Protein AF-A0A9E5JHJ0-F1 (afdb_m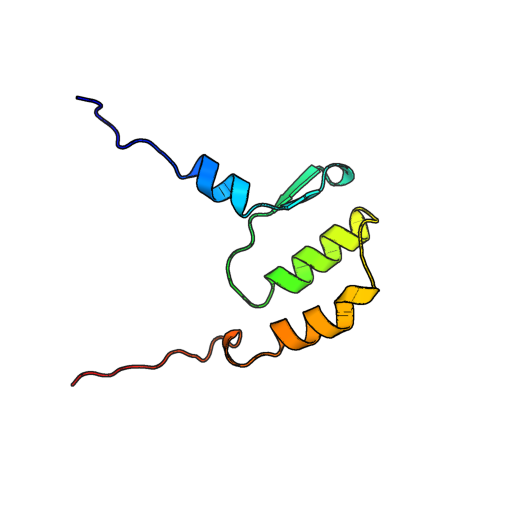onomer_lite)

Secondary structure (DSSP, 8-state):
--SS----HHHHHHTT-EEETTTTEEE---SSTHHHHHHHHHHHHTT---GGGHHHHHHHHHSGGGSTT--------

Sequence (77 aa):
MSPFPPDNSLATLTRKTLVAPNMKVLYTPTTKVASTTIKWMMAEAEGTIDQTVIPRLMAAITHRSQTIHNRHRRVHA

Radius of gyration: 17.43 Å; chains: 1; bounding box: 45×21×49 Å

Structure (mmCIF, N/CA/C/O backbone):
data_AF-A0A9E5JHJ0-F1
#
_entry.id   AF-A0A9E5JHJ0-F1
#
loop_
_atom_site.group_PDB
_atom_site.id
_atom_site.type_symbol
_atom_site.label_atom_id
_atom_site.label_alt_id
_atom_site.label_comp_id
_atom_site.label_asym_id
_atom_site.label_entity_id
_atom_site.label_seq_id
_atom_site.pdbx_PDB_ins_code
_atom_site.Cartn_x
_atom_site.Cartn_y
_atom_site.Cartn_z
_atom_site.occupancy
_atom_site.B_iso_or_equiv
_atom_site.auth_seq_id
_atom_site.auth_comp_id
_atom_site.auth_asym_id
_atom_site.auth_atom_id
_atom_site.pdbx_PDB_model_num
ATOM 1 N N . MET A 1 1 ? -30.874 -7.360 -25.767 1.00 50.22 1 MET A N 1
ATOM 2 C CA . MET A 1 1 ? -29.439 -7.258 -26.112 1.00 50.22 1 MET A CA 1
ATOM 3 C C . MET A 1 1 ? -28.932 -5.971 -25.473 1.00 50.22 1 MET A C 1
ATOM 5 O O . MET A 1 1 ? -29.436 -4.917 -25.832 1.00 50.22 1 MET A O 1
ATOM 9 N N . SER A 1 2 ? -28.100 -6.053 -24.428 1.00 61.62 2 SER A N 1
ATOM 10 C CA . SER A 1 2 ? -27.614 -4.856 -23.716 1.00 61.62 2 SER A CA 1
ATOM 11 C C . SER A 1 2 ? -26.671 -4.067 -24.635 1.00 61.62 2 SER A C 1
ATOM 13 O O . SER A 1 2 ? -25.749 -4.683 -25.170 1.00 61.62 2 SER A O 1
ATOM 15 N N . PRO A 1 3 ? -26.873 -2.751 -24.834 1.00 70.56 3 PRO A N 1
ATOM 16 C CA . PRO A 1 3 ? -26.059 -1.935 -25.741 1.00 70.56 3 PRO A CA 1
ATOM 17 C C . PRO A 1 3 ? -24.632 -1.692 -25.234 1.00 70.56 3 PRO A C 1
ATOM 19 O O . PRO A 1 3 ? -23.796 -1.199 -25.985 1.00 70.56 3 PRO A O 1
ATOM 22 N N . PHE A 1 4 ? -24.336 -2.064 -23.987 1.00 55.12 4 PHE A N 1
ATOM 23 C CA . PHE A 1 4 ? -23.010 -1.933 -23.399 1.00 55.12 4 PHE A CA 1
ATOM 24 C C . PHE A 1 4 ? -22.540 -3.274 -22.828 1.00 55.12 4 PHE A C 1
ATOM 26 O O . PHE A 1 4 ? -23.340 -3.975 -22.187 1.00 55.12 4 PHE A O 1
ATOM 33 N N . PRO A 1 5 ? -21.264 -3.649 -23.047 1.00 63.88 5 PRO A N 1
ATOM 34 C CA . PRO A 1 5 ? -20.667 -4.768 -22.336 1.00 63.88 5 PRO A CA 1
ATOM 35 C C . PRO A 1 5 ? -20.732 -4.491 -20.825 1.00 63.88 5 PRO A C 1
ATOM 37 O O . PRO A 1 5 ? -20.628 -3.330 -20.423 1.00 63.88 5 PRO A O 1
ATOM 40 N N . PRO A 1 6 ? -20.924 -5.517 -19.977 1.00 68.62 6 PRO A N 1
ATOM 41 C CA . PRO A 1 6 ? -20.955 -5.326 -18.532 1.00 68.62 6 PRO A CA 1
ATOM 42 C C . PRO A 1 6 ? -19.646 -4.672 -18.075 1.00 68.62 6 PRO A C 1
ATOM 44 O O . PRO A 1 6 ? -18.564 -5.246 -18.233 1.00 68.62 6 PRO A O 1
ATOM 47 N N . ASP A 1 7 ? -19.746 -3.450 -17.552 1.00 69.44 7 ASP A N 1
ATOM 48 C CA . ASP A 1 7 ? -18.591 -2.684 -17.103 1.00 69.44 7 ASP A CA 1
ATOM 49 C C . ASP A 1 7 ? -18.059 -3.260 -15.783 1.00 69.44 7 ASP A C 1
ATOM 51 O O . ASP A 1 7 ? -18.505 -2.936 -14.684 1.00 69.44 7 ASP A O 1
ATOM 55 N N . ASN A 1 8 ? -17.080 -4.155 -15.907 1.00 70.06 8 ASN A N 1
ATOM 56 C CA . ASN A 1 8 ? -16.373 -4.759 -14.780 1.00 70.06 8 ASN A CA 1
ATOM 57 C C . ASN A 1 8 ? -15.169 -3.916 -14.314 1.00 70.06 8 ASN A C 1
ATOM 59 O O . ASN A 1 8 ? -14.368 -4.389 -13.493 1.00 70.06 8 ASN A O 1
ATOM 63 N N . SER A 1 9 ? -14.989 -2.698 -14.844 1.00 69.75 9 SER A N 1
ATOM 64 C CA . SER A 1 9 ? -13.845 -1.841 -14.514 1.00 69.75 9 SER A CA 1
ATOM 65 C C . SER A 1 9 ? -13.846 -1.460 -13.037 1.00 69.75 9 SER A C 1
ATOM 67 O O . SER A 1 9 ? -12.814 -1.596 -12.380 1.00 69.75 9 SER A O 1
ATOM 69 N N . LEU A 1 10 ? -15.012 -1.118 -12.480 1.00 66.88 10 LEU A N 1
ATOM 70 C CA . LEU A 1 10 ? -15.156 -0.713 -11.084 1.00 66.88 10 LEU A CA 1
ATOM 71 C C . LEU A 1 10 ? -14.753 -1.842 -10.125 1.00 66.88 10 LEU A C 1
ATOM 73 O O . LEU A 1 10 ? -13.882 -1.656 -9.282 1.00 66.88 10 LEU A O 1
ATOM 77 N N . ALA A 1 11 ? -15.291 -3.050 -10.326 1.00 70.81 11 ALA A N 1
ATOM 78 C CA . ALA A 1 11 ? -14.944 -4.226 -9.524 1.00 70.81 11 ALA A CA 1
ATOM 79 C C . ALA A 1 11 ? -13.454 -4.602 -9.642 1.00 70.81 11 ALA A C 1
ATOM 81 O O . ALA A 1 11 ? -12.851 -5.136 -8.708 1.00 70.81 11 ALA A O 1
ATOM 82 N N . THR A 1 12 ? -12.845 -4.328 -10.797 1.00 69.69 12 THR A N 1
ATOM 83 C CA . THR A 1 12 ? -11.417 -4.566 -11.038 1.00 69.69 12 THR A CA 1
ATOM 84 C C . THR A 1 12 ? -10.535 -3.524 -10.354 1.00 69.69 12 THR A C 1
ATOM 86 O O . THR A 1 12 ? -9.474 -3.886 -9.840 1.00 69.69 12 THR A O 1
ATOM 89 N N . LEU A 1 13 ? -10.971 -2.264 -10.314 1.00 66.88 13 LEU A N 1
ATOM 90 C CA . LEU A 1 13 ? -10.316 -1.188 -9.575 1.00 66.88 13 LEU A CA 1
ATOM 91 C C . LEU A 1 13 ? -10.389 -1.467 -8.072 1.00 66.88 13 LEU A C 1
ATOM 93 O O . LEU A 1 13 ? -9.344 -1.541 -7.436 1.00 66.88 13 LEU A O 1
ATOM 97 N N . THR A 1 14 ? -11.573 -1.769 -7.527 1.00 69.94 14 THR A N 1
ATOM 98 C CA . THR A 1 14 ? -11.765 -2.036 -6.089 1.00 69.94 14 THR A CA 1
ATOM 99 C C . THR A 1 14 ? -10.815 -3.106 -5.549 1.00 69.94 14 THR A C 1
ATOM 101 O O . THR A 1 14 ? -10.255 -2.930 -4.474 1.00 69.94 14 THR A O 1
ATOM 104 N N . ARG A 1 15 ? -10.559 -4.187 -6.302 1.00 71.25 15 ARG A N 1
ATOM 105 C CA . ARG A 1 15 ? -9.637 -5.264 -5.879 1.00 71.25 15 ARG A CA 1
ATOM 106 C C . ARG A 1 15 ? -8.161 -4.867 -5.844 1.00 71.25 15 ARG A C 1
ATOM 108 O O . ARG A 1 15 ? -7.353 -5.595 -5.275 1.00 71.25 15 ARG A O 1
ATOM 115 N N . LYS A 1 16 ? -7.789 -3.780 -6.512 1.00 72.44 16 LYS A N 1
ATOM 116 C CA . LYS A 1 16 ? -6.400 -3.311 -6.602 1.00 72.44 16 LYS A CA 1
ATOM 117 C C . LYS A 1 16 ? -6.160 -2.087 -5.735 1.00 72.44 16 LYS A C 1
ATOM 119 O O . LYS A 1 16 ? -5.010 -1.775 -5.461 1.00 72.44 16 LYS A O 1
ATOM 124 N N . THR A 1 17 ? -7.218 -1.417 -5.311 1.00 80.69 17 THR A N 1
ATOM 125 C CA . THR A 1 17 ? -7.166 -0.145 -4.612 1.00 80.69 17 THR A CA 1
ATOM 126 C C . THR A 1 17 ? -6.913 -0.305 -3.121 1.00 80.69 17 THR A C 1
ATOM 128 O O . THR A 1 17 ? -7.462 -1.182 -2.463 1.00 80.69 17 THR A O 1
ATOM 131 N N . LEU A 1 18 ? -6.091 0.590 -2.589 1.00 83.00 18 LEU A N 1
ATOM 132 C CA . LEU A 1 18 ? -5.880 0.782 -1.165 1.00 83.00 18 LEU A CA 1
ATOM 133 C C . LEU A 1 18 ? -6.721 1.958 -0.682 1.00 83.00 18 LEU A C 1
ATOM 135 O O . LEU A 1 18 ? -6.865 2.965 -1.385 1.00 83.00 18 LEU A O 1
ATOM 139 N N . VAL A 1 19 ? -7.274 1.809 0.517 1.00 85.25 19 VAL A N 1
ATOM 140 C CA . VAL A 1 19 ? -8.133 2.801 1.161 1.00 85.25 19 VAL A CA 1
ATOM 141 C C . VAL A 1 19 ? -7.417 3.310 2.405 1.00 85.25 19 VAL A C 1
ATOM 143 O O . VAL A 1 19 ? -7.086 2.518 3.283 1.00 85.25 19 VAL A O 1
ATOM 146 N N . ALA A 1 20 ? -7.207 4.622 2.465 1.00 88.06 20 ALA A N 1
ATOM 147 C CA . ALA A 1 20 ? -6.698 5.340 3.627 1.00 88.06 20 ALA A CA 1
ATOM 148 C C . ALA A 1 20 ? -7.830 6.228 4.175 1.00 88.06 20 ALA A C 1
ATOM 150 O O . ALA A 1 20 ? -8.047 7.337 3.665 1.00 88.06 20 ALA A O 1
ATOM 151 N N . PRO A 1 21 ? -8.647 5.708 5.111 1.00 85.50 21 PRO A N 1
ATOM 152 C CA . PRO A 1 21 ? -9.885 6.357 5.531 1.00 85.50 21 PRO A CA 1
ATOM 153 C C . PRO A 1 21 ? -9.657 7.657 6.312 1.00 85.50 21 PRO A C 1
ATOM 155 O O . PRO A 1 21 ? -10.400 8.616 6.091 1.00 85.50 21 PRO A O 1
ATOM 158 N N . ASN A 1 22 ? -8.633 7.731 7.168 1.00 88.25 22 ASN A N 1
ATOM 159 C CA . ASN A 1 22 ? -8.332 8.936 7.945 1.00 88.25 22 ASN A CA 1
ATOM 160 C C . ASN A 1 22 ? -7.794 10.055 7.044 1.00 88.25 22 ASN A C 1
ATOM 162 O O . ASN A 1 22 ? -8.130 11.226 7.230 1.00 88.25 22 ASN A O 1
ATOM 166 N N . MET A 1 23 ? -7.033 9.690 6.011 1.00 87.75 23 MET A N 1
ATOM 167 C CA . MET A 1 23 ? -6.539 10.620 4.995 1.00 87.75 23 MET A CA 1
ATOM 168 C C . MET A 1 23 ? -7.584 10.974 3.925 1.00 87.75 23 MET A C 1
ATOM 170 O O . MET A 1 23 ? -7.370 11.910 3.156 1.00 87.75 23 MET A O 1
ATOM 174 N N . LYS A 1 24 ? -8.698 10.230 3.844 1.00 89.75 24 LYS A N 1
ATOM 175 C CA . LYS A 1 24 ? -9.703 10.308 2.763 1.00 89.75 24 LYS A CA 1
ATOM 176 C C . LYS A 1 24 ? -9.095 10.101 1.369 1.00 89.75 24 LYS A C 1
ATOM 178 O O . LYS A 1 24 ? -9.502 10.743 0.400 1.00 89.75 24 LYS A O 1
ATOM 183 N N . VAL A 1 25 ? -8.124 9.193 1.265 1.00 86.69 25 VAL A N 1
ATOM 184 C CA . VAL A 1 25 ? -7.422 8.882 0.013 1.00 86.69 25 VAL A CA 1
ATOM 185 C C . VAL A 1 25 ? -7.806 7.492 -0.486 1.00 86.69 25 VAL A C 1
ATOM 187 O O . VAL A 1 25 ? -7.782 6.503 0.247 1.00 86.69 25 VAL A O 1
ATOM 190 N N . LEU A 1 26 ? -8.108 7.426 -1.782 1.00 87.69 26 LEU A N 1
ATOM 191 C CA . LEU A 1 26 ? -8.287 6.196 -2.539 1.00 87.69 26 LEU A CA 1
ATOM 192 C C . LEU A 1 26 ? -7.115 6.055 -3.520 1.00 87.69 26 LEU A C 1
ATOM 194 O O . LEU A 1 26 ? -6.986 6.858 -4.444 1.00 87.69 26 LEU A O 1
ATOM 198 N N . TYR A 1 27 ? -6.263 5.045 -3.347 1.00 84.88 27 TYR A N 1
ATOM 199 C CA . TYR A 1 27 ? -5.080 4.861 -4.191 1.00 84.88 27 TYR A CA 1
ATOM 200 C C . TYR A 1 27 ? -5.133 3.553 -4.969 1.00 84.88 27 TYR A C 1
ATOM 202 O O . TYR A 1 27 ? -5.082 2.473 -4.390 1.00 84.88 27 TYR A O 1
ATOM 210 N N . THR A 1 28 ? -5.184 3.644 -6.299 1.00 84.94 28 THR A N 1
ATOM 211 C CA . THR A 1 28 ? -5.085 2.477 -7.187 1.00 84.94 28 THR A CA 1
ATOM 212 C C . THR A 1 28 ? -3.631 2.322 -7.649 1.00 84.94 28 THR A C 1
ATOM 214 O O . THR A 1 28 ? -3.172 3.115 -8.474 1.00 84.94 28 THR A O 1
ATOM 217 N N . PRO A 1 29 ? -2.873 1.325 -7.161 1.00 73.94 29 PRO A N 1
ATOM 218 C CA . PRO A 1 29 ? -1.487 1.125 -7.542 1.00 73.94 29 PRO A CA 1
ATOM 219 C C . PRO A 1 29 ? -1.398 0.692 -9.006 1.00 73.94 29 PRO A C 1
ATOM 221 O O . PRO A 1 29 ? -1.874 -0.377 -9.392 1.00 73.94 29 PRO A O 1
ATOM 224 N N . THR A 1 30 ? -0.720 1.488 -9.822 1.00 70.88 30 THR A N 1
ATOM 225 C CA . THR A 1 30 ? -0.238 1.048 -11.135 1.00 70.88 30 THR A CA 1
ATOM 226 C C . THR A 1 30 ? 1.136 0.405 -10.974 1.00 70.88 30 THR A C 1
ATOM 228 O O . THR A 1 30 ? 1.942 0.872 -10.168 1.00 70.88 30 THR A O 1
ATOM 231 N N . THR A 1 31 ? 1.433 -0.648 -11.738 1.00 60.31 31 THR A N 1
ATOM 232 C CA . THR A 1 31 ? 2.720 -1.359 -11.696 1.00 60.31 31 THR A CA 1
ATOM 233 C C . THR A 1 31 ? 3.860 -0.457 -12.170 1.00 60.31 31 THR A C 1
ATOM 235 O O . THR A 1 31 ? 4.204 -0.457 -13.350 1.00 60.31 31 THR A O 1
ATOM 238 N N . LYS A 1 32 ? 4.436 0.337 -11.268 1.00 64.69 32 LYS A N 1
ATOM 239 C CA . LYS A 1 32 ? 5.736 0.990 -11.443 1.00 64.69 32 LYS A CA 1
ATOM 240 C C . LYS A 1 32 ? 6.333 1.373 -10.088 1.00 64.69 32 LYS A C 1
ATOM 242 O O . LYS A 1 32 ? 5.627 1.467 -9.085 1.00 64.69 32 LYS A O 1
ATOM 247 N N . VAL A 1 33 ? 7.647 1.585 -10.116 1.00 60.72 33 VAL A N 1
ATOM 248 C CA . VAL A 1 33 ? 8.599 1.766 -9.003 1.00 60.72 33 VAL A CA 1
ATOM 249 C C . VAL A 1 33 ? 8.089 2.637 -7.840 1.00 60.72 33 VAL A C 1
ATOM 251 O O . VAL A 1 33 ? 8.362 2.323 -6.689 1.00 60.72 33 VAL A O 1
ATOM 254 N N . ALA A 1 34 ? 7.280 3.670 -8.101 1.00 70.06 34 ALA A N 1
ATOM 255 C CA . ALA A 1 34 ? 6.750 4.559 -7.059 1.00 70.06 34 ALA A CA 1
ATOM 256 C C . ALA A 1 34 ? 5.651 3.936 -6.175 1.00 70.06 34 ALA A C 1
ATOM 258 O O . ALA A 1 34 ? 5.374 4.443 -5.088 1.00 70.06 34 ALA A O 1
ATOM 259 N N . SER A 1 35 ? 5.005 2.851 -6.619 1.00 76.94 35 SER A N 1
ATOM 260 C CA . SER A 1 35 ? 3.831 2.318 -5.919 1.00 76.94 35 SER A CA 1
ATOM 261 C C . SER A 1 35 ? 4.150 1.816 -4.516 1.00 76.94 35 SER A C 1
ATOM 263 O O . SER A 1 35 ? 3.332 1.970 -3.621 1.00 76.94 35 SER A O 1
ATOM 265 N N . THR A 1 36 ? 5.340 1.266 -4.287 1.00 78.25 36 THR A N 1
ATOM 266 C CA . THR A 1 36 ? 5.738 0.791 -2.960 1.00 78.25 36 THR A CA 1
ATOM 267 C C . THR A 1 36 ? 6.008 1.943 -2.001 1.00 78.25 36 THR A C 1
ATOM 269 O O . THR A 1 36 ? 5.559 1.891 -0.862 1.00 78.25 36 THR A O 1
ATOM 272 N N . THR A 1 37 ? 6.670 3.005 -2.464 1.00 80.88 37 THR A N 1
ATOM 273 C CA . THR A 1 37 ? 6.897 4.215 -1.661 1.00 80.88 37 THR A CA 1
ATOM 274 C C . THR A 1 37 ? 5.573 4.865 -1.268 1.00 80.88 37 THR A C 1
ATOM 276 O O . THR A 1 37 ? 5.378 5.199 -0.107 1.00 80.88 37 THR A O 1
ATOM 279 N N . ILE A 1 38 ? 4.625 4.979 -2.204 1.00 84.75 38 ILE A N 1
ATOM 280 C CA . ILE A 1 38 ? 3.298 5.553 -1.926 1.00 84.75 38 ILE A CA 1
ATOM 281 C C . ILE A 1 38 ? 2.520 4.693 -0.925 1.00 84.75 38 ILE A C 1
ATOM 283 O O . ILE A 1 38 ? 1.933 5.230 0.010 1.00 84.75 38 ILE A O 1
ATOM 287 N N . LYS A 1 39 ? 2.551 3.362 -1.078 1.00 82.69 39 LYS A N 1
ATOM 288 C CA . LYS A 1 39 ? 1.948 2.435 -0.107 1.00 82.69 39 LYS A CA 1
ATOM 289 C C . LYS A 1 39 ? 2.525 2.612 1.287 1.00 82.69 39 LYS A C 1
ATOM 291 O O . LYS A 1 3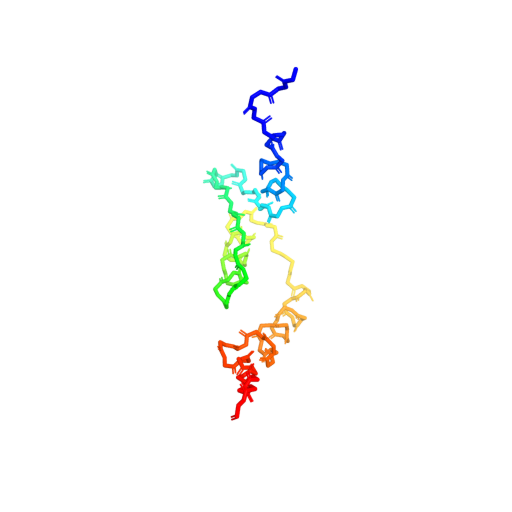9 ? 1.778 2.583 2.256 1.00 82.69 39 LYS A O 1
ATOM 296 N N . TRP A 1 40 ? 3.839 2.787 1.368 1.00 84.62 40 TRP A N 1
ATOM 297 C CA . TRP A 1 40 ? 4.528 2.977 2.632 1.00 84.62 40 TRP A CA 1
ATOM 298 C C . TRP A 1 40 ? 4.094 4.286 3.296 1.00 84.62 40 TRP A C 1
ATOM 300 O O . TRP A 1 40 ? 3.579 4.242 4.407 1.00 84.62 40 TRP A O 1
ATOM 310 N N . MET A 1 41 ? 4.191 5.419 2.594 1.00 86.19 41 MET A N 1
ATOM 311 C CA . MET A 1 41 ? 3.766 6.720 3.132 1.00 86.19 41 MET A CA 1
ATOM 312 C C . MET A 1 41 ? 2.303 6.704 3.591 1.00 86.19 41 MET A C 1
ATOM 314 O O . MET A 1 41 ? 1.965 7.285 4.615 1.00 86.19 41 MET A O 1
ATOM 318 N N . MET A 1 42 ? 1.437 6.004 2.853 1.00 88.31 42 MET A N 1
ATOM 319 C CA . MET A 1 42 ? 0.032 5.838 3.213 1.00 88.31 42 MET A CA 1
ATOM 320 C C . MET A 1 42 ? -0.153 5.001 4.485 1.00 88.31 42 MET A C 1
ATOM 322 O O . MET A 1 42 ? -0.917 5.392 5.359 1.00 88.31 42 MET A O 1
ATOM 326 N N . ALA A 1 43 ? 0.547 3.871 4.605 1.00 87.75 43 ALA A N 1
ATOM 327 C CA . ALA A 1 43 ? 0.478 3.029 5.797 1.00 87.75 43 ALA A CA 1
ATOM 328 C C . ALA A 1 43 ? 1.024 3.751 7.037 1.00 87.75 43 ALA A C 1
ATOM 330 O O . ALA A 1 43 ? 0.457 3.628 8.118 1.00 87.75 43 ALA A O 1
ATOM 331 N N . GLU A 1 44 ? 2.097 4.529 6.882 1.00 89.12 4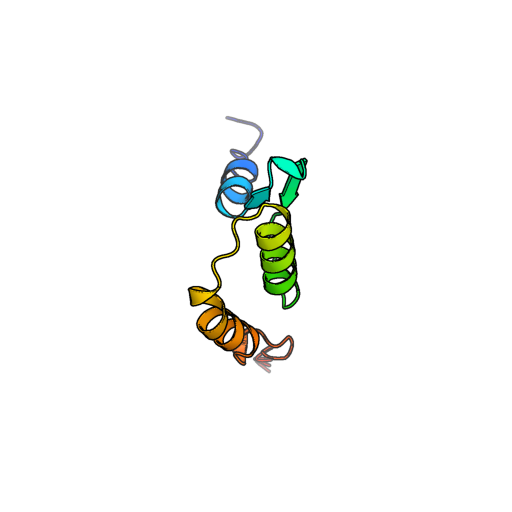4 GLU A N 1
ATOM 332 C CA . GLU A 1 44 ? 2.662 5.355 7.951 1.00 89.12 44 GLU A CA 1
ATOM 333 C C . GLU A 1 44 ? 1.686 6.451 8.392 1.00 89.12 44 GLU A C 1
ATOM 335 O O . GLU A 1 44 ? 1.388 6.559 9.579 1.00 89.12 44 GLU A O 1
ATOM 340 N N . ALA A 1 45 ? 1.121 7.203 7.444 1.00 89.25 45 ALA A N 1
ATOM 341 C CA . ALA A 1 45 ? 0.163 8.267 7.734 1.00 89.25 45 ALA A CA 1
ATOM 342 C C . ALA A 1 45 ? -1.164 7.755 8.333 1.00 89.25 45 ALA A C 1
ATOM 344 O O . ALA A 1 45 ? -1.786 8.458 9.124 1.00 89.25 45 ALA A O 1
ATOM 345 N N . GLU A 1 46 ? -1.583 6.530 8.005 1.00 90.50 46 GLU A N 1
ATOM 346 C CA . GLU A 1 46 ? -2.731 5.851 8.631 1.00 90.50 46 GLU A CA 1
ATOM 347 C C . GLU A 1 46 ? -2.380 5.152 9.958 1.00 90.50 46 GLU A C 1
ATOM 349 O O . GLU A 1 46 ? -3.264 4.602 10.612 1.00 90.50 46 GLU A O 1
ATOM 354 N N . GLY A 1 47 ? -1.104 5.122 10.362 1.00 91.19 47 GLY A N 1
ATOM 355 C CA . GLY A 1 47 ? -0.654 4.409 11.563 1.00 91.19 47 GLY A CA 1
ATOM 356 C C . GLY A 1 47 ? -0.753 2.880 11.463 1.00 91.19 47 GLY A C 1
ATOM 357 O O . GLY A 1 47 ? -0.772 2.193 12.480 1.00 91.19 47 GLY A O 1
ATOM 358 N N . THR A 1 48 ? -0.817 2.334 10.246 1.00 90.50 48 THR A N 1
ATOM 359 C CA . THR A 1 48 ? -0.967 0.894 9.945 1.00 90.50 48 THR A CA 1
ATOM 360 C C . THR A 1 48 ? 0.317 0.253 9.413 1.00 90.50 48 THR A C 1
ATOM 362 O O . THR A 1 48 ? 0.304 -0.869 8.904 1.00 90.50 48 THR A O 1
ATOM 365 N N . ILE A 1 49 ? 1.443 0.962 9.508 1.00 88.06 49 ILE A N 1
ATOM 366 C CA . ILE A 1 49 ? 2.739 0.469 9.058 1.00 88.06 49 ILE A CA 1
ATOM 367 C C . ILE A 1 49 ? 3.195 -0.747 9.876 1.00 88.06 49 ILE A C 1
ATOM 369 O O . ILE A 1 49 ? 3.452 -0.665 11.075 1.00 88.06 49 ILE A O 1
ATOM 373 N N . ASP A 1 50 ? 3.375 -1.875 9.194 1.00 87.00 50 ASP A N 1
ATOM 374 C CA . ASP A 1 50 ? 4.065 -3.036 9.744 1.00 87.00 50 ASP A CA 1
ATOM 375 C C . ASP A 1 50 ? 5.559 -2.951 9.398 1.00 87.00 50 ASP A C 1
ATOM 377 O O . ASP A 1 50 ? 5.970 -3.064 8.241 1.00 87.00 50 ASP A O 1
ATOM 381 N N . GLN A 1 51 ? 6.399 -2.738 10.409 1.00 86.62 51 GLN A N 1
ATOM 382 C CA . GLN A 1 51 ? 7.844 -2.624 10.206 1.00 86.62 51 GLN A CA 1
ATOM 383 C C . GLN A 1 51 ? 8.516 -3.980 9.943 1.00 86.62 51 GLN A C 1
ATOM 385 O O . GLN A 1 51 ? 9.594 -4.037 9.349 1.00 86.62 51 GLN A O 1
ATOM 390 N N . THR A 1 52 ? 7.875 -5.090 10.319 1.00 87.69 52 THR A N 1
ATOM 391 C CA . THR A 1 52 ? 8.438 -6.439 10.155 1.00 87.69 52 THR A CA 1
ATOM 392 C C . THR A 1 52 ? 8.508 -6.866 8.686 1.00 87.69 52 THR A C 1
ATOM 394 O O . THR A 1 52 ? 9.351 -7.683 8.306 1.00 87.69 52 THR A O 1
ATOM 397 N N . VAL A 1 53 ? 7.671 -6.274 7.827 1.00 80.38 53 VAL A N 1
ATOM 398 C CA . VAL A 1 53 ? 7.643 -6.559 6.385 1.00 80.38 53 VAL A CA 1
ATOM 399 C C . VAL A 1 53 ? 8.618 -5.707 5.568 1.00 80.38 53 VAL A C 1
ATOM 401 O O . VAL A 1 53 ? 8.858 -6.034 4.402 1.00 80.38 53 VAL A O 1
ATOM 404 N N . ILE A 1 54 ? 9.236 -4.671 6.155 1.00 75.62 54 ILE A N 1
ATOM 405 C CA . ILE A 1 54 ? 10.158 -3.747 5.463 1.00 75.62 54 ILE A CA 1
ATOM 406 C C . ILE A 1 54 ? 11.280 -4.486 4.710 1.00 75.62 54 ILE A C 1
ATOM 408 O O . ILE A 1 54 ? 11.455 -4.214 3.518 1.00 75.62 54 ILE A O 1
ATOM 412 N N . PRO A 1 55 ? 11.996 -5.467 5.302 1.00 77.62 55 PRO A N 1
ATOM 413 C CA . PRO A 1 55 ? 13.077 -6.162 4.599 1.00 77.62 55 PRO A CA 1
ATOM 414 C C . PRO A 1 55 ? 12.597 -6.889 3.334 1.00 77.62 55 PRO A C 1
ATOM 416 O O . PRO A 1 55 ? 13.269 -6.881 2.301 1.00 77.62 55 PRO A O 1
ATOM 419 N N . ARG A 1 56 ? 11.394 -7.476 3.387 1.00 77.94 56 ARG A N 1
ATOM 420 C CA . ARG A 1 56 ? 10.776 -8.175 2.248 1.00 77.94 56 ARG A CA 1
ATOM 421 C C . ARG A 1 56 ? 10.339 -7.192 1.164 1.00 77.94 56 ARG A C 1
ATOM 423 O O . ARG A 1 56 ? 10.504 -7.464 -0.024 1.00 77.94 56 ARG A O 1
ATOM 430 N N . LEU A 1 57 ? 9.815 -6.039 1.572 1.00 71.00 57 LEU A N 1
ATOM 431 C CA . LEU A 1 57 ? 9.374 -4.976 0.675 1.00 71.00 57 LEU A CA 1
ATOM 432 C C . LEU A 1 57 ? 10.552 -4.382 -0.116 1.00 71.00 57 LEU A C 1
ATOM 434 O O . LEU A 1 57 ? 10.447 -4.199 -1.329 1.00 71.00 57 LEU A O 1
ATOM 438 N N . MET A 1 58 ? 11.684 -4.142 0.558 1.00 71.56 58 MET A N 1
ATOM 439 C CA . MET A 1 58 ? 12.917 -3.622 -0.049 1.00 71.56 58 MET A CA 1
ATOM 440 C C . MET A 1 58 ? 13.505 -4.583 -1.087 1.00 71.56 58 MET A C 1
ATOM 442 O O . MET A 1 58 ? 13.892 -4.160 -2.181 1.00 71.56 58 MET A O 1
ATOM 446 N N . ALA A 1 59 ? 13.500 -5.885 -0.795 1.00 70.38 59 ALA A N 1
ATOM 447 C CA . ALA A 1 59 ? 13.915 -6.909 -1.753 1.00 70.38 59 ALA A CA 1
ATOM 448 C C . ALA A 1 59 ? 13.012 -6.939 -3.003 1.00 70.38 59 ALA A C 1
ATOM 450 O O . ALA A 1 59 ? 13.494 -7.084 -4.126 1.00 70.38 59 ALA A O 1
ATOM 451 N N . ALA A 1 60 ? 11.700 -6.751 -2.832 1.00 66.94 60 ALA A N 1
ATOM 452 C CA . ALA A 1 60 ? 10.749 -6.778 -3.941 1.00 66.94 60 ALA A CA 1
ATOM 453 C C . ALA A 1 60 ? 10.899 -5.585 -4.907 1.00 66.94 60 ALA A C 1
ATOM 455 O O . ALA A 1 60 ? 10.740 -5.765 -6.115 1.00 66.94 60 ALA A O 1
ATOM 456 N N . ILE A 1 61 ? 11.217 -4.383 -4.408 1.00 64.62 61 ILE A N 1
ATOM 457 C CA . ILE A 1 61 ? 11.351 -3.172 -5.247 1.00 64.62 61 ILE A CA 1
ATOM 458 C C . ILE A 1 61 ? 12.691 -3.051 -5.962 1.00 64.62 61 ILE A C 1
ATOM 460 O O . ILE A 1 61 ? 12.771 -2.432 -7.021 1.00 64.62 61 ILE A O 1
ATOM 464 N N . THR A 1 62 ? 13.738 -3.642 -5.396 1.00 66.06 62 THR A N 1
A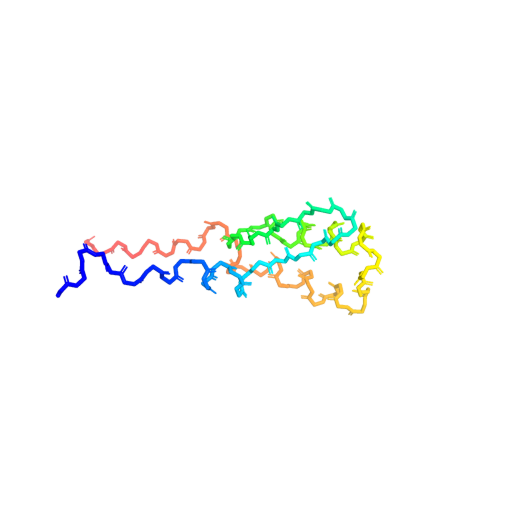TOM 465 C CA . THR A 1 62 ? 15.072 -3.695 -6.008 1.00 66.06 62 THR A CA 1
ATOM 466 C C . THR A 1 62 ? 15.197 -4.849 -7.004 1.00 66.06 62 THR A C 1
ATOM 468 O O . THR A 1 62 ? 16.176 -4.930 -7.747 1.00 66.06 62 THR A O 1
ATOM 471 N N . HIS A 1 63 ? 14.189 -5.726 -7.073 1.00 67.06 63 HIS A N 1
ATOM 472 C CA . HIS A 1 63 ? 14.183 -6.855 -7.986 1.00 67.06 63 HIS A CA 1
ATOM 473 C C . HIS A 1 63 ? 14.219 -6.400 -9.453 1.00 67.06 63 HIS A C 1
ATOM 475 O O . HIS A 1 63 ? 13.476 -5.516 -9.886 1.00 67.06 63 HIS A O 1
ATOM 481 N N . ARG A 1 64 ? 15.047 -7.071 -10.262 1.00 62.25 64 ARG A N 1
ATOM 482 C CA . ARG A 1 64 ? 15.318 -6.715 -11.666 1.00 62.25 64 ARG A CA 1
ATOM 483 C C . ARG A 1 64 ? 14.053 -6.633 -12.531 1.00 62.25 64 ARG A C 1
ATOM 485 O O . ARG A 1 64 ? 13.997 -5.810 -13.442 1.00 62.25 64 ARG A O 1
ATOM 492 N N . SER A 1 65 ? 13.024 -7.427 -12.219 1.00 63.06 65 SER A N 1
ATOM 493 C CA . SER A 1 65 ? 11.727 -7.387 -12.919 1.00 63.06 65 SER A CA 1
ATOM 494 C C . SER A 1 65 ? 10.927 -6.098 -12.693 1.00 63.06 65 SER A C 1
ATOM 496 O O . SER A 1 65 ? 10.034 -5.810 -13.485 1.00 63.06 65 SER A O 1
ATOM 498 N N . GLN A 1 66 ? 11.239 -5.323 -11.648 1.00 58.81 66 GLN A N 1
ATOM 499 C CA . GLN A 1 66 ? 10.627 -4.019 -11.371 1.00 58.81 66 GLN A CA 1
ATOM 500 C C . GLN A 1 66 ? 11.398 -2.848 -11.994 1.00 58.81 66 GLN A C 1
ATOM 502 O O . GLN A 1 66 ? 10.924 -1.711 -11.974 1.00 58.81 66 GLN A O 1
ATOM 507 N N . THR A 1 67 ? 12.565 -3.106 -12.594 1.00 59.00 67 THR A N 1
ATOM 508 C CA . THR A 1 67 ? 13.300 -2.076 -13.330 1.00 59.00 67 THR A CA 1
ATOM 509 C C . THR A 1 67 ? 12.633 -1.817 -14.682 1.00 59.00 67 THR A C 1
ATOM 511 O O . THR A 1 67 ? 12.225 -2.737 -15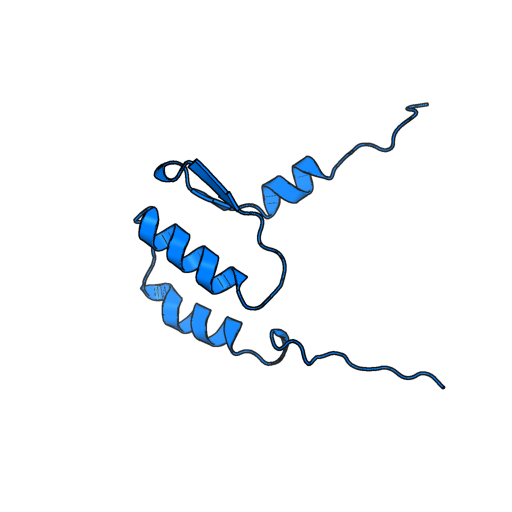.391 1.00 59.00 67 THR A O 1
ATOM 514 N N . ILE A 1 68 ? 12.555 -0.541 -15.076 1.00 58.72 68 ILE A N 1
ATOM 515 C CA . ILE A 1 68 ? 11.923 -0.053 -16.324 1.00 58.72 68 ILE A CA 1
ATOM 516 C C . ILE A 1 68 ? 12.578 -0.668 -17.589 1.00 58.72 68 ILE A C 1
ATOM 518 O O . ILE A 1 68 ? 12.064 -0.545 -18.698 1.00 58.72 68 ILE A O 1
ATOM 522 N N . HIS A 1 69 ? 13.701 -1.367 -17.415 1.00 55.16 69 HIS A N 1
ATOM 523 C CA . HIS A 1 69 ? 14.566 -1.882 -18.467 1.00 55.16 69 HIS A CA 1
ATOM 524 C C . HIS A 1 69 ? 14.286 -3.338 -18.854 1.00 55.16 69 HIS A C 1
ATOM 526 O O . HIS A 1 69 ? 14.900 -3.821 -19.801 1.00 55.16 69 HIS A O 1
ATOM 532 N N . ASN A 1 70 ? 13.336 -4.039 -18.219 1.00 49.38 70 ASN A N 1
ATOM 533 C CA . ASN A 1 70 ? 12.970 -5.395 -18.650 1.00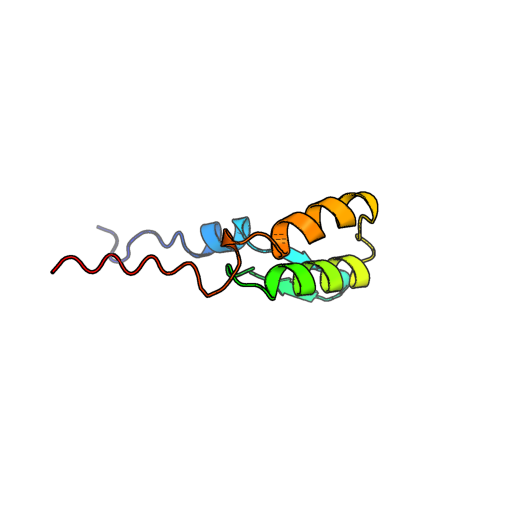 49.38 70 ASN A CA 1
ATOM 534 C C . ASN A 1 70 ? 12.029 -5.386 -19.872 1.00 49.38 70 ASN A C 1
ATOM 536 O O . ASN A 1 70 ? 11.006 -6.067 -19.913 1.00 49.38 70 ASN A O 1
ATOM 540 N N . ARG A 1 71 ? 12.366 -4.589 -20.891 1.00 51.91 71 ARG A N 1
ATOM 541 C CA . ARG A 1 71 ? 11.837 -4.764 -22.240 1.00 51.91 71 ARG A CA 1
ATOM 542 C C . ARG A 1 71 ? 12.752 -5.778 -22.909 1.00 51.91 71 ARG A C 1
ATOM 544 O O . ARG A 1 71 ? 13.734 -5.400 -23.542 1.00 51.91 71 ARG A O 1
ATOM 551 N N . HIS A 1 72 ? 12.420 -7.066 -22.811 1.00 51.53 72 HIS A N 1
ATOM 552 C CA . HIS A 1 72 ? 12.828 -7.983 -23.869 1.00 51.53 72 HIS A CA 1
ATOM 553 C C . HIS A 1 72 ? 12.206 -7.449 -25.159 1.00 51.53 72 HIS A C 1
ATOM 555 O O . HIS A 1 72 ? 11.046 -7.698 -25.485 1.00 51.53 72 HIS A O 1
ATOM 561 N N . ARG A 1 73 ? 12.991 -6.650 -25.880 1.00 42.00 73 ARG A N 1
ATOM 562 C CA . ARG A 1 73 ? 12.822 -6.399 -27.298 1.00 42.00 73 ARG A CA 1
ATOM 563 C C . ARG A 1 73 ? 13.018 -7.768 -27.958 1.00 42.00 73 ARG A C 1
ATOM 565 O O . ARG A 1 73 ? 14.123 -8.108 -28.359 1.00 42.00 73 ARG A O 1
ATOM 572 N N . ARG A 1 74 ? 11.968 -8.597 -28.008 1.00 51.00 74 ARG A N 1
ATOM 573 C CA . ARG A 1 74 ? 11.871 -9.626 -29.046 1.00 51.00 74 ARG A CA 1
ATOM 574 C C . ARG A 1 74 ? 11.695 -8.858 -30.349 1.00 51.00 74 ARG A C 1
ATOM 576 O O . ARG A 1 74 ? 10.580 -8.529 -30.736 1.00 51.00 74 ARG A O 1
ATOM 583 N N . VAL A 1 75 ? 12.816 -8.472 -30.951 1.00 45.62 75 VAL A N 1
ATOM 584 C CA . VAL A 1 75 ? 12.857 -8.168 -32.378 1.00 45.62 75 VAL A CA 1
ATOM 585 C C . VAL A 1 75 ? 12.738 -9.533 -33.044 1.00 45.62 75 VAL A C 1
ATOM 587 O O . VAL A 1 75 ? 13.690 -10.302 -33.073 1.00 45.62 75 VAL A O 1
ATOM 590 N N . HIS A 1 76 ? 11.520 -9.894 -33.434 1.00 47.66 76 HIS A N 1
ATOM 591 C CA . HIS A 1 76 ? 11.346 -10.815 -34.544 1.00 47.66 76 HIS A CA 1
ATOM 592 C C . HIS A 1 76 ? 11.472 -9.961 -35.807 1.00 47.66 76 HIS A C 1
ATOM 594 O O . HIS A 1 76 ? 10.527 -9.244 -36.133 1.00 47.66 76 HIS A O 1
ATOM 600 N N . ALA A 1 77 ? 12.664 -9.968 -36.404 1.00 37.25 77 ALA A N 1
ATOM 601 C CA . ALA A 1 77 ? 12.979 -9.736 -37.817 1.00 37.25 77 ALA A CA 1
ATOM 602 C C . ALA A 1 77 ? 14.503 -9.785 -37.966 1.00 37.25 77 ALA A C 1
ATOM 604 O O . ALA A 1 77 ? 15.170 -8.958 -37.301 1.00 37.25 77 ALA A O 1
#

Foldseek 3Di:
DDPDDPPCVVVVQVVQWDDLPVVRDIDRDDLALCRLVVVQVSCVVSVNDDPVCVVVSVCVSPDPVRDPPPPPPPPPD

pLDDT: mean 72.38, std 13.53, range [37.25, 91.19]